Protein AF-A0A7C9ECL9-F1 (afdb_monomer_lite)

Structure (mmCIF, N/CA/C/O backbone):
data_AF-A0A7C9ECL9-F1
#
_entry.id   AF-A0A7C9ECL9-F1
#
loop_
_atom_site.group_PDB
_atom_site.id
_atom_site.type_symbol
_atom_site.label_atom_id
_atom_site.label_alt_id
_atom_site.label_comp_id
_atom_site.label_asym_id
_atom_site.label_entity_id
_atom_site.label_seq_id
_atom_site.pdbx_PDB_ins_code
_atom_site.Cartn_x
_atom_site.Cartn_y
_atom_site.Cartn_z
_atom_site.occupancy
_atom_site.B_iso_or_equiv
_atom_site.auth_seq_id
_atom_site.auth_comp_id
_atom_site.auth_asym_id
_atom_site.auth_atom_id
_atom_site.pdbx_PDB_model_num
ATOM 1 N N . VAL A 1 1 ? -12.396 -0.637 -6.636 1.00 60.75 1 VAL A N 1
ATOM 2 C CA . VAL A 1 1 ? -12.210 -2.115 -6.697 1.00 60.75 1 VAL A CA 1
ATOM 3 C C . VAL A 1 1 ? -11.111 -2.556 -7.688 1.00 60.75 1 VAL A C 1
ATOM 5 O O . VAL A 1 1 ? -11.031 -3.723 -8.038 1.00 60.75 1 VAL A O 1
ATOM 8 N N . HIS A 1 2 ? -10.205 -1.669 -8.120 1.00 79.81 2 HIS A N 1
ATOM 9 C CA . HIS A 1 2 ? -9.119 -2.037 -9.041 1.00 79.81 2 HIS A CA 1
ATOM 10 C C . HIS A 1 2 ? -7.914 -2.650 -8.309 1.00 79.81 2 HIS A C 1
ATOM 12 O O . HIS A 1 2 ? -7.481 -3.743 -8.650 1.00 79.81 2 HIS A O 1
ATOM 18 N N . MET A 1 3 ? -7.429 -1.988 -7.252 1.00 76.50 3 MET A N 1
ATOM 19 C CA . MET A 1 3 ? -6.221 -2.413 -6.530 1.00 76.50 3 MET A CA 1
ATOM 20 C C . MET A 1 3 ? -6.367 -3.776 -5.844 1.00 76.50 3 MET A C 1
ATOM 22 O O . MET A 1 3 ? -5.447 -4.579 -5.890 1.00 76.50 3 MET A O 1
ATOM 26 N N . HIS A 1 4 ? -7.541 -4.091 -5.298 1.00 77.00 4 HIS A N 1
ATOM 27 C CA . HIS A 1 4 ? -7.780 -5.399 -4.688 1.00 77.00 4 HIS A CA 1
ATOM 28 C C . HIS A 1 4 ? -7.827 -6.542 -5.716 1.00 77.00 4 HIS A C 1
ATOM 30 O O . HIS A 1 4 ? -7.197 -7.573 -5.526 1.00 77.00 4 HIS A O 1
ATOM 36 N N . LYS A 1 5 ? -8.533 -6.352 -6.842 1.00 76.12 5 LYS A N 1
ATOM 37 C CA . LYS A 1 5 ? -8.741 -7.416 -7.842 1.00 76.12 5 LYS A CA 1
ATOM 38 C C . LYS A 1 5 ? -7.564 -7.613 -8.795 1.00 76.12 5 LYS A C 1
ATOM 40 O O . LYS A 1 5 ? -7.279 -8.741 -9.164 1.00 76.12 5 LYS A O 1
ATOM 45 N N . MET A 1 6 ? -6.929 -6.525 -9.227 1.00 74.25 6 MET A N 1
ATOM 46 C CA . MET A 1 6 ? -5.863 -6.571 -10.237 1.00 74.25 6 MET A CA 1
ATOM 47 C C . MET A 1 6 ? -4.474 -6.640 -9.615 1.00 74.25 6 MET A C 1
ATOM 49 O O . MET A 1 6 ? -3.570 -7.202 -10.216 1.00 74.25 6 MET A O 1
ATOM 53 N N . HIS A 1 7 ? -4.312 -6.061 -8.423 1.00 78.69 7 HIS A N 1
ATOM 54 C CA . HIS A 1 7 ? -3.007 -5.920 -7.779 1.00 78.69 7 HIS A CA 1
ATOM 55 C C . HIS A 1 7 ? -2.909 -6.696 -6.463 1.00 78.69 7 HIS A C 1
ATOM 57 O O . HIS A 1 7 ? -1.855 -6.696 -5.846 1.00 78.69 7 HIS A O 1
ATOM 63 N N . GLY A 1 8 ? -3.980 -7.356 -6.008 1.00 77.06 8 GLY A N 1
ATOM 64 C CA .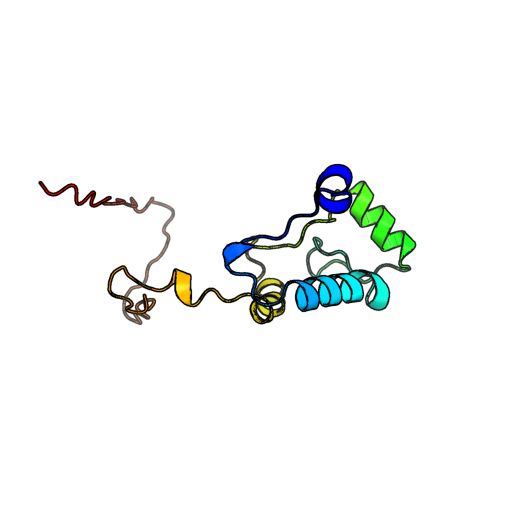 GLY A 1 8 ? -3.970 -8.089 -4.737 1.00 77.06 8 GLY A CA 1
ATOM 65 C C . GLY A 1 8 ? -3.751 -7.193 -3.514 1.00 77.06 8 GLY A C 1
ATOM 66 O O . GLY A 1 8 ? -3.353 -7.685 -2.462 1.00 77.06 8 GLY A O 1
ATOM 67 N N . PHE A 1 9 ? -3.988 -5.882 -3.642 1.00 85.00 9 PHE A N 1
ATOM 68 C CA . PHE A 1 9 ? -3.857 -4.947 -2.530 1.00 85.00 9 PHE A CA 1
ATOM 69 C C . PHE A 1 9 ? -4.933 -5.242 -1.484 1.00 85.00 9 PHE A C 1
ATOM 71 O O . PHE A 1 9 ? -6.137 -5.229 -1.777 1.00 85.00 9 PHE A O 1
ATOM 78 N N . PHE A 1 10 ? -4.488 -5.497 -0.262 1.00 83.31 10 PHE A N 1
ATOM 79 C CA . PHE A 1 10 ? -5.326 -5.805 0.884 1.00 83.31 10 PHE A CA 1
ATOM 80 C C . PHE A 1 10 ? -4.835 -5.012 2.092 1.00 83.31 10 PHE A C 1
ATOM 82 O O . PHE A 1 10 ? -3.628 -4.849 2.275 1.00 83.31 10 PHE A O 1
ATOM 89 N N . ILE A 1 11 ? -5.791 -4.508 2.870 1.00 84.88 11 ILE A N 1
ATOM 90 C CA . ILE A 1 11 ? -5.548 -3.828 4.137 1.00 84.88 11 ILE A CA 1
ATOM 91 C C . ILE A 1 11 ? -5.953 -4.824 5.233 1.00 84.88 11 ILE A C 1
ATOM 93 O O . ILE A 1 11 ? -7.133 -5.188 5.264 1.00 84.88 11 ILE A O 1
ATOM 97 N N . PRO A 1 12 ? -5.003 -5.303 6.055 1.00 83.50 12 PRO A N 1
ATOM 98 C CA . PRO A 1 12 ? -5.293 -6.147 7.213 1.00 83.50 12 PRO A CA 1
ATOM 99 C C . PRO A 1 12 ? -6.274 -5.477 8.172 1.00 83.50 12 PRO A C 1
ATOM 101 O O . PRO A 1 12 ? -6.348 -4.253 8.200 1.00 83.50 12 PRO A O 1
ATOM 104 N N . ASP A 1 13 ? -7.022 -6.278 8.934 1.00 83.31 13 ASP A N 1
ATOM 105 C CA . ASP A 1 13 ? -7.680 -5.833 10.169 1.00 83.31 13 ASP A CA 1
ATOM 106 C C . ASP A 1 13 ? -8.473 -4.518 10.040 1.00 83.31 13 ASP A C 1
ATOM 108 O O . ASP A 1 13 ? -8.432 -3.637 10.897 1.00 83.31 13 ASP A O 1
ATOM 112 N N . ILE A 1 14 ? -9.216 -4.377 8.933 1.00 85.88 14 ILE A N 1
ATOM 113 C CA . ILE A 1 14 ? -9.917 -3.134 8.566 1.00 85.88 14 ILE A CA 1
ATOM 114 C C . ILE A 1 14 ? -10.905 -2.649 9.637 1.00 85.88 14 ILE A C 1
ATOM 116 O O . ILE A 1 14 ? -11.218 -1.463 9.691 1.00 85.88 14 ILE A O 1
ATOM 120 N N . GLU A 1 15 ? -11.399 -3.551 10.485 1.00 86.31 15 GLU A N 1
ATOM 121 C CA . GLU A 1 15 ? -12.278 -3.231 11.613 1.00 86.31 15 GLU A CA 1
ATOM 122 C C . GLU A 1 15 ? -11.590 -2.389 12.699 1.00 86.31 15 GLU A C 1
ATOM 124 O O . GLU A 1 15 ? -12.254 -1.599 13.366 1.00 86.31 15 GLU A O 1
ATOM 129 N N . TYR A 1 16 ? -10.264 -2.490 12.809 1.00 87.19 16 TYR A N 1
ATOM 130 C CA . TYR A 1 16 ? -9.432 -1.730 13.743 1.00 87.19 16 TYR A CA 1
ATOM 131 C C . TYR A 1 16 ? -8.760 -0.521 13.077 1.00 87.19 16 TYR A C 1
ATOM 133 O O . TYR A 1 16 ? -7.995 0.202 13.712 1.00 87.19 16 TYR A O 1
ATOM 141 N N . LEU A 1 17 ? -9.026 -0.266 11.792 1.00 88.69 17 LEU A N 1
ATOM 142 C CA . LEU A 1 17 ? -8.413 0.837 11.058 1.00 88.69 17 LEU A CA 1
ATOM 143 C C . LEU A 1 17 ? -9.096 2.170 11.393 1.00 88.69 17 LEU A C 1
ATOM 145 O O . LEU A 1 17 ? -10.177 2.487 10.889 1.00 88.69 17 LEU A O 1
ATOM 149 N N . LYS A 1 18 ? -8.426 2.989 12.206 1.00 90.94 18 LYS A N 1
ATOM 150 C CA . LYS A 1 18 ? -8.922 4.295 12.656 1.00 90.94 18 LYS A CA 1
ATOM 151 C C . LYS A 1 18 ? -8.777 5.385 11.593 1.00 90.94 18 LYS A C 1
ATOM 153 O O . LYS A 1 18 ? -9.679 6.211 11.445 1.00 90.94 18 LYS A O 1
ATOM 158 N N . ASP A 1 19 ? -7.660 5.407 10.860 1.00 90.25 19 ASP A N 1
ATOM 159 C CA . ASP A 1 19 ? -7.408 6.400 9.804 1.00 90.25 19 ASP A CA 1
ATOM 160 C C . ASP A 1 19 ? -7.035 5.758 8.452 1.00 90.25 19 ASP A C 1
ATOM 162 O O . ASP A 1 19 ? -5.860 5.684 8.072 1.00 90.25 19 ASP A O 1
ATOM 166 N N . PRO A 1 20 ? -8.036 5.351 7.648 1.00 89.06 20 PRO A N 1
ATOM 167 C CA . PRO A 1 20 ? -7.789 4.798 6.318 1.00 89.06 20 PRO A CA 1
ATOM 168 C C . PRO A 1 20 ? -7.141 5.802 5.357 1.00 89.06 20 PRO A C 1
ATOM 170 O O . PRO A 1 20 ? -6.446 5.409 4.415 1.00 89.06 20 PRO A O 1
ATOM 173 N N . LYS A 1 21 ? -7.382 7.105 5.542 1.00 90.56 21 LYS A N 1
ATOM 174 C CA . LYS A 1 21 ? -6.874 8.135 4.632 1.00 90.56 21 LYS A CA 1
ATOM 175 C C . LYS A 1 21 ? -5.400 8.414 4.905 1.00 90.56 21 LYS A C 1
ATOM 177 O O . LYS A 1 21 ? -4.632 8.541 3.946 1.00 90.56 21 LYS A O 1
ATOM 182 N N . GLY A 1 22 ? -5.018 8.487 6.177 1.00 91.75 22 GLY A N 1
ATOM 183 C CA . GLY A 1 22 ? -3.630 8.553 6.624 1.00 91.75 22 GLY A CA 1
ATOM 184 C C . GLY A 1 22 ? -2.824 7.374 6.098 1.00 91.75 22 GLY A C 1
ATOM 185 O O . GLY A 1 22 ? -1.847 7.591 5.380 1.00 91.75 22 GLY A O 1
ATOM 186 N N . LEU A 1 23 ? -3.319 6.147 6.303 1.00 90.56 23 LEU A N 1
ATOM 187 C CA . LEU A 1 23 ? -2.661 4.926 5.832 1.00 90.56 23 LEU A CA 1
ATOM 188 C C . LEU A 1 23 ? -2.399 4.956 4.318 1.00 90.56 23 LEU A C 1
ATOM 190 O O . LEU A 1 23 ? -1.279 4.743 3.858 1.00 90.56 23 LEU A O 1
ATOM 194 N N . LEU A 1 24 ? -3.417 5.267 3.508 1.00 90.12 24 LEU A N 1
ATOM 195 C CA . LEU A 1 24 ? -3.252 5.323 2.050 1.00 90.12 24 LEU A CA 1
ATOM 196 C C . LEU A 1 24 ? -2.295 6.435 1.605 1.00 90.12 24 LEU A C 1
ATOM 198 O O . LEU A 1 24 ? -1.574 6.274 0.616 1.00 90.12 24 LEU A O 1
ATOM 202 N N . THR A 1 25 ? -2.283 7.561 2.319 1.00 91.81 25 THR A N 1
ATOM 203 C CA . THR A 1 25 ? -1.354 8.662 2.047 1.00 91.81 25 THR A CA 1
ATOM 204 C C . THR A 1 25 ? 0.076 8.235 2.355 1.00 91.81 25 THR A C 1
ATOM 206 O O . THR A 1 25 ? 0.960 8.445 1.525 1.00 91.81 25 THR A O 1
ATOM 209 N N . TYR A 1 26 ? 0.287 7.571 3.491 1.00 91.00 26 TYR A N 1
ATOM 210 C CA . TYR A 1 26 ? 1.575 7.039 3.913 1.00 91.00 26 TYR A CA 1
ATOM 211 C C . TYR A 1 26 ? 2.143 6.035 2.900 1.00 91.00 26 TYR A C 1
ATOM 213 O O . TYR A 1 26 ? 3.218 6.254 2.337 1.00 91.00 26 TYR A O 1
ATOM 221 N N . LEU A 1 27 ? 1.367 5.004 2.550 1.00 89.88 27 LEU A N 1
ATOM 222 C CA . LEU A 1 27 ? 1.755 4.009 1.543 1.00 89.88 27 LEU A CA 1
ATOM 223 C C . LEU A 1 27 ? 2.032 4.663 0.180 1.00 89.88 27 LEU A C 1
ATOM 225 O O . LEU A 1 27 ? 2.969 4.299 -0.534 1.00 89.88 27 LEU A O 1
ATOM 229 N N . GLY A 1 28 ? 1.235 5.672 -0.183 1.00 90.50 28 GLY A N 1
ATOM 230 C CA . GLY A 1 28 ? 1.438 6.455 -1.396 1.00 90.50 28 GLY A CA 1
ATOM 231 C C . GLY A 1 28 ? 2.768 7.212 -1.408 1.00 90.50 28 GLY A C 1
ATOM 232 O O . GLY A 1 28 ? 3.422 7.255 -2.453 1.00 90.50 28 GLY A O 1
ATOM 233 N N . LEU A 1 29 ? 3.178 7.790 -0.275 1.00 91.75 29 LEU A N 1
ATOM 234 C CA . LEU A 1 29 ? 4.463 8.478 -0.121 1.00 91.75 29 LEU A CA 1
ATOM 235 C C . LEU A 1 29 ? 5.634 7.494 -0.183 1.00 91.75 29 LEU A C 1
ATOM 237 O O . LEU A 1 29 ?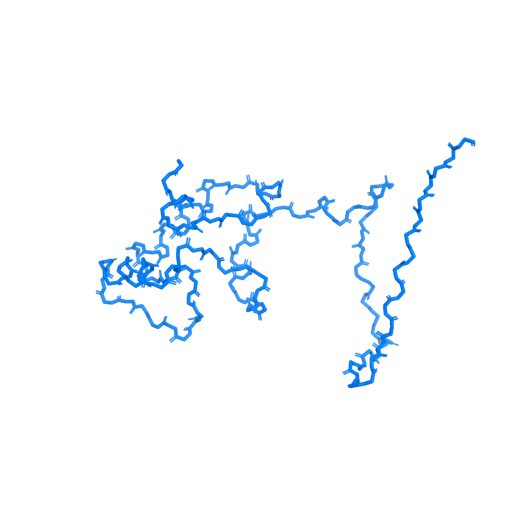 6.569 7.742 -0.944 1.00 91.75 29 LEU A O 1
ATOM 241 N N . LYS A 1 30 ? 5.532 6.344 0.489 1.00 89.81 30 LYS A N 1
ATOM 242 C CA . LYS A 1 30 ? 6.563 5.293 0.486 1.00 89.81 30 LYS A CA 1
ATOM 243 C C . LYS A 1 30 ? 6.896 4.817 -0.937 1.00 89.81 30 LYS A C 1
ATOM 245 O O . LYS A 1 30 ? 8.058 4.700 -1.321 1.00 89.81 30 LYS A O 1
ATOM 250 N N . VAL A 1 31 ? 5.874 4.668 -1.784 1.00 91.38 31 VAL A N 1
ATOM 251 C CA . VAL A 1 31 ? 6.039 4.284 -3.199 1.00 91.38 31 VAL A CA 1
ATOM 252 C C . VAL A 1 31 ? 6.499 5.454 -4.078 1.00 91.38 31 VAL A C 1
ATOM 254 O O . VAL A 1 31 ? 7.369 5.282 -4.931 1.00 91.38 31 VAL A O 1
ATOM 257 N N . LYS A 1 32 ? 5.889 6.641 -3.943 1.00 91.25 32 LYS A N 1
ATOM 258 C CA . LYS A 1 32 ? 6.103 7.760 -4.884 1.00 91.25 32 LYS A CA 1
ATOM 259 C C . LYS A 1 32 ? 7.311 8.629 -4.577 1.00 91.25 32 LYS A C 1
ATOM 261 O O . LYS A 1 32 ? 7.891 9.166 -5.515 1.00 91.25 32 LYS A O 1
ATOM 266 N N . ARG A 1 33 ? 7.610 8.842 -3.300 1.00 90.56 33 ARG A N 1
ATOM 267 C CA . ARG A 1 33 ? 8.680 9.729 -2.843 1.00 90.56 33 ARG A CA 1
ATOM 268 C C . ARG A 1 33 ? 9.939 8.933 -2.545 1.00 90.56 33 ARG A C 1
ATOM 270 O O . ARG A 1 33 ? 11.006 9.307 -3.012 1.00 90.56 33 ARG A O 1
ATOM 277 N N . ASP A 1 34 ? 9.778 7.828 -1.827 1.00 88.75 34 ASP A N 1
ATOM 278 C CA . ASP A 1 34 ? 10.915 7.073 -1.298 1.00 88.75 34 ASP A CA 1
ATOM 279 C C . ASP A 1 34 ? 11.322 5.917 -2.235 1.00 88.75 34 ASP A C 1
ATOM 281 O O . ASP A 1 34 ? 12.361 5.292 -2.049 1.00 88.75 34 ASP A O 1
ATOM 285 N N . PHE A 1 35 ? 10.533 5.668 -3.291 1.00 92.12 35 PHE A N 1
ATOM 286 C CA . PHE A 1 35 ? 10.716 4.570 -4.248 1.00 92.12 35 PHE A CA 1
ATOM 287 C C . PHE A 1 35 ? 10.953 3.232 -3.549 1.00 92.12 35 PHE A C 1
ATOM 289 O O . PHE A 1 35 ? 11.808 2.450 -3.963 1.00 92.12 35 PHE A O 1
ATOM 296 N N . LEU A 1 36 ? 10.175 2.965 -2.500 1.00 90.19 36 LEU A N 1
ATOM 297 C CA . LEU A 1 36 ? 10.219 1.726 -1.740 1.00 90.19 36 LEU A CA 1
ATOM 298 C C . LEU A 1 36 ? 9.045 0.817 -2.102 1.00 90.19 36 LEU A C 1
ATOM 300 O O . LEU A 1 36 ? 7.944 1.254 -2.446 1.00 90.19 36 LEU A O 1
ATOM 304 N N . CYS A 1 37 ? 9.306 -0.482 -2.032 1.00 89.94 37 CYS A N 1
ATOM 305 C CA . CYS A 1 37 ? 8.300 -1.514 -2.216 1.00 89.94 37 CYS A CA 1
ATOM 306 C C . CYS A 1 37 ? 7.584 -1.768 -0.884 1.00 89.94 37 CYS A C 1
ATOM 308 O O . CYS A 1 37 ? 8.250 -1.992 0.118 1.00 89.94 37 CYS A O 1
ATOM 310 N N . LEU A 1 38 ? 6.248 -1.819 -0.897 1.00 87.44 38 LEU A N 1
ATOM 311 C CA . LEU A 1 38 ? 5.416 -2.026 0.303 1.00 87.44 38 LEU A CA 1
ATOM 312 C C . LEU A 1 38 ? 5.568 -3.410 0.952 1.00 87.44 38 LEU A C 1
ATOM 314 O O . LEU A 1 38 ? 5.074 -3.633 2.053 1.00 87.44 38 LEU A O 1
ATOM 318 N N . TYR A 1 39 ? 6.184 -4.353 0.234 1.00 85.31 39 TYR A N 1
ATOM 319 C CA . TYR A 1 39 ? 6.333 -5.729 0.688 1.00 85.31 39 TYR A CA 1
ATOM 320 C C . TYR A 1 39 ? 7.777 -6.222 0.717 1.00 85.31 39 TYR A C 1
ATOM 322 O O . TYR A 1 39 ? 7.999 -7.375 1.050 1.00 85.31 39 TYR A O 1
ATOM 330 N N . CYS A 1 40 ? 8.779 -5.456 0.302 1.00 86.12 40 CYS A N 1
ATOM 331 C CA . CYS A 1 40 ? 10.154 -5.951 0.421 1.00 86.12 40 CYS A CA 1
ATOM 332 C C . CYS A 1 40 ? 10.706 -5.629 1.805 1.00 86.12 40 CYS A C 1
ATOM 334 O O . CYS A 1 40 ? 10.427 -4.564 2.328 1.00 86.12 40 CYS A O 1
ATOM 336 N N . ASN A 1 41 ? 11.533 -6.519 2.353 1.00 71.44 41 ASN A N 1
ATOM 337 C CA . ASN A 1 41 ? 12.242 -6.245 3.603 1.00 71.44 41 ASN A CA 1
ATOM 338 C C . ASN A 1 41 ? 13.220 -5.075 3.414 1.00 71.44 41 ASN A C 1
ATOM 340 O O . ASN A 1 41 ? 13.652 -4.800 2.291 1.00 71.44 41 ASN A O 1
ATOM 344 N N . GLU A 1 42 ? 13.671 -4.496 4.524 1.00 63.25 42 GLU A N 1
ATOM 345 C CA . GLU A 1 42 ? 14.610 -3.363 4.613 1.00 63.25 42 GLU A CA 1
ATOM 346 C C . GLU A 1 42 ? 15.922 -3.531 3.828 1.00 63.25 42 GLU A C 1
ATOM 348 O O . GLU A 1 42 ? 16.609 -2.568 3.501 1.00 63.25 42 GLU A O 1
ATOM 353 N N . ARG A 1 43 ? 16.271 -4.766 3.448 1.00 64.38 43 ARG A N 1
ATOM 354 C CA . ARG A 1 43 ? 17.406 -5.049 2.552 1.00 64.38 43 ARG A CA 1
ATOM 355 C C . ARG A 1 43 ? 17.188 -4.547 1.122 1.00 64.38 43 ARG A C 1
ATOM 357 O O . ARG A 1 43 ? 18.108 -4.596 0.306 1.00 64.38 43 ARG A O 1
ATOM 364 N N . CYS A 1 44 ? 15.975 -4.129 0.779 1.00 69.50 44 CYS A N 1
ATOM 365 C CA . CYS A 1 44 ? 15.661 -3.596 -0.532 1.00 69.50 44 CYS A CA 1
ATOM 366 C C . CYS A 1 44 ? 15.970 -2.100 -0.559 1.00 69.50 44 CYS A C 1
ATOM 368 O O . CYS A 1 44 ? 15.202 -1.285 -0.058 1.00 69.50 44 CYS A O 1
ATOM 370 N N . HIS A 1 45 ? 17.094 -1.745 -1.181 1.00 80.06 45 HIS A N 1
ATOM 371 C CA . HIS A 1 45 ? 17.420 -0.350 -1.452 1.00 80.06 45 HIS A CA 1
ATOM 372 C C . HIS A 1 45 ? 16.311 0.348 -2.263 1.00 80.06 45 HIS A C 1
ATOM 374 O O . HIS A 1 45 ? 15.623 -0.315 -3.052 1.00 80.06 45 HIS A O 1
ATOM 380 N N . PRO A 1 46 ? 16.178 1.683 -2.120 1.00 86.69 46 PRO A N 1
ATOM 381 C CA . PRO A 1 46 ? 15.309 2.489 -2.963 1.00 86.69 46 PRO A CA 1
ATOM 382 C C . PRO A 1 46 ? 15.544 2.191 -4.438 1.00 86.69 46 PRO A C 1
ATOM 384 O O . PRO A 1 46 ? 16.682 2.094 -4.909 1.00 86.69 46 PRO A O 1
ATOM 387 N N . PHE A 1 47 ? 14.454 2.045 -5.180 1.00 90.31 47 PHE A N 1
ATOM 388 C CA . PHE A 1 47 ? 14.537 1.841 -6.614 1.00 90.31 47 PHE A CA 1
ATOM 389 C C . PHE A 1 47 ? 14.956 3.144 -7.299 1.00 90.31 47 PHE A C 1
ATOM 391 O O . PHE A 1 47 ? 14.714 4.245 -6.813 1.00 90.31 47 PHE A O 1
ATOM 398 N N . SER A 1 48 ? 15.552 3.026 -8.484 1.00 90.44 48 SER A N 1
ATOM 399 C CA . SER A 1 48 ? 16.047 4.181 -9.244 1.00 90.44 48 SER A CA 1
ATOM 400 C C . SER A 1 48 ? 14.945 5.120 -9.748 1.00 90.44 48 SER A C 1
ATOM 402 O O . SER A 1 48 ? 15.234 6.240 -10.162 1.00 90.44 48 SER A O 1
ATOM 404 N N . SER A 1 49 ? 13.689 4.664 -9.776 1.00 93.56 49 SER A N 1
ATOM 405 C CA . SER A 1 49 ? 12.547 5.444 -10.253 1.00 93.56 49 SER A CA 1
ATOM 406 C C . SER A 1 49 ? 11.212 4.861 -9.787 1.00 93.56 49 SER A C 1
ATOM 408 O O . SER A 1 49 ? 11.098 3.670 -9.484 1.00 93.56 49 SER A O 1
ATOM 410 N N . LEU A 1 50 ? 10.165 5.687 -9.856 1.00 92.00 50 LEU A N 1
ATOM 411 C CA . LEU A 1 50 ? 8.778 5.268 -9.639 1.00 92.00 50 LEU A CA 1
ATOM 412 C C . LEU A 1 50 ? 8.347 4.136 -10.580 1.00 92.00 50 LEU A C 1
ATOM 414 O O . LEU A 1 50 ? 7.597 3.243 -10.190 1.00 92.00 50 LEU A O 1
ATOM 418 N N . GLU A 1 51 ? 8.803 4.175 -11.831 1.00 94.06 51 GLU A N 1
ATOM 419 C CA . GLU A 1 51 ? 8.505 3.126 -12.805 1.00 94.06 51 GLU A CA 1
ATOM 420 C C . GLU A 1 51 ? 9.139 1.793 -12.410 1.00 94.06 51 GLU A C 1
ATOM 422 O O . GLU A 1 51 ? 8.483 0.756 -12.502 1.00 94.06 51 GLU A O 1
ATOM 427 N N . ALA A 1 52 ? 10.387 1.820 -11.931 1.00 93.12 52 ALA A N 1
ATOM 428 C CA . ALA A 1 52 ? 11.082 0.624 -11.471 1.00 93.12 52 ALA A CA 1
ATOM 429 C C . ALA A 1 52 ? 10.373 -0.005 -10.263 1.00 93.12 52 ALA A C 1
ATOM 431 O O . ALA A 1 52 ? 10.160 -1.218 -10.252 1.00 93.12 52 ALA A O 1
ATOM 432 N N . VAL A 1 53 ? 9.931 0.813 -9.299 1.00 92.62 53 VAL A N 1
ATOM 433 C CA . VAL A 1 53 ? 9.165 0.333 -8.138 1.00 92.62 53 VAL A CA 1
ATOM 434 C C . VAL A 1 53 ? 7.836 -0.293 -8.566 1.00 92.62 53 VAL A C 1
ATOM 436 O O . VAL A 1 53 ? 7.506 -1.391 -8.129 1.00 92.62 53 VAL A O 1
ATOM 439 N N . ARG A 1 54 ? 7.086 0.351 -9.471 1.00 91.06 54 ARG A N 1
ATOM 440 C CA . ARG A 1 54 ? 5.775 -0.146 -9.922 1.00 91.06 54 ARG A CA 1
ATOM 441 C C . ARG A 1 54 ? 5.902 -1.455 -10.682 1.00 91.06 54 ARG A C 1
ATOM 443 O O . ARG A 1 54 ? 5.195 -2.403 -10.364 1.00 91.06 54 ARG A O 1
ATOM 450 N N . LYS A 1 55 ? 6.854 -1.535 -11.617 1.00 92.44 55 LYS A N 1
ATOM 451 C CA . LYS A 1 55 ? 7.151 -2.772 -12.353 1.00 92.44 55 LYS A CA 1
ATOM 452 C C . LYS A 1 55 ? 7.566 -3.893 -11.408 1.00 92.44 55 LYS A C 1
ATOM 454 O O . LYS A 1 55 ? 7.130 -5.024 -11.583 1.00 92.44 55 LYS A O 1
ATOM 459 N N . HIS A 1 56 ? 8.373 -3.588 -10.392 1.00 92.25 56 HIS A N 1
ATOM 460 C CA . HIS A 1 56 ? 8.738 -4.559 -9.365 1.00 92.25 56 HIS A CA 1
ATOM 461 C C . HIS A 1 56 ? 7.517 -5.050 -8.578 1.00 92.25 56 HIS A C 1
ATOM 463 O O . HIS A 1 56 ? 7.341 -6.257 -8.406 1.00 92.25 56 HIS A O 1
ATOM 469 N N . MET A 1 57 ? 6.677 -4.122 -8.115 1.00 89.94 57 MET A N 1
ATOM 470 C CA . MET A 1 57 ? 5.490 -4.437 -7.328 1.00 89.94 57 MET A CA 1
ATOM 471 C C . MET A 1 57 ? 4.479 -5.268 -8.123 1.00 89.94 57 MET A C 1
ATOM 473 O O . MET A 1 57 ? 3.966 -6.251 -7.597 1.00 89.94 57 MET A O 1
ATOM 477 N N . GLU A 1 58 ? 4.257 -4.940 -9.395 1.00 89.31 58 GLU A N 1
ATOM 478 C CA . GLU A 1 58 ? 3.391 -5.707 -10.296 1.00 89.31 58 GLU A CA 1
ATOM 479 C C . GLU A 1 58 ? 3.979 -7.093 -10.598 1.00 89.31 58 GLU A C 1
ATOM 481 O O . GLU A 1 58 ? 3.299 -8.102 -10.414 1.00 89.31 58 GLU A O 1
ATOM 486 N N . ALA A 1 59 ? 5.259 -7.171 -10.981 1.00 89.38 59 ALA A N 1
ATOM 487 C CA . ALA A 1 59 ? 5.901 -8.426 -11.377 1.00 89.38 59 ALA A CA 1
ATOM 488 C C . ALA A 1 59 ? 5.996 -9.450 -10.237 1.00 89.38 59 ALA A C 1
ATOM 490 O O . ALA A 1 59 ? 5.922 -10.651 -10.485 1.00 89.38 59 ALA A O 1
ATOM 491 N N . LYS A 1 60 ? 6.171 -8.986 -8.994 1.00 87.00 60 LYS A N 1
ATOM 492 C CA . LYS A 1 60 ? 6.244 -9.854 -7.809 1.00 87.00 60 LYS A CA 1
ATOM 493 C C . LYS A 1 60 ? 4.939 -9.940 -7.023 1.00 87.00 60 LYS A C 1
ATOM 495 O O . LYS A 1 60 ? 4.899 -10.618 -6.002 1.00 87.00 60 LYS A O 1
ATOM 500 N N . SER A 1 61 ? 3.892 -9.234 -7.455 1.00 86.06 61 SER A N 1
ATOM 501 C CA . SER A 1 61 ? 2.648 -9.087 -6.685 1.00 86.06 61 SER A CA 1
ATOM 502 C C . SER A 1 61 ? 2.896 -8.577 -5.251 1.00 86.06 61 SER A C 1
ATOM 504 O O . SER A 1 61 ? 2.285 -9.022 -4.283 1.00 86.06 61 SER A O 1
ATOM 506 N N . HIS A 1 62 ? 3.814 -7.616 -5.116 1.00 89.06 62 HIS A N 1
ATOM 507 C CA . HIS A 1 62 ? 4.188 -6.939 -3.868 1.00 89.06 62 HIS A CA 1
ATOM 508 C C . HIS A 1 62 ? 3.355 -5.669 -3.609 1.00 89.06 62 HIS A C 1
ATOM 510 O O . HIS A 1 62 ? 3.775 -4.750 -2.910 1.00 89.06 62 HIS A O 1
ATOM 516 N N . CYS A 1 63 ? 2.152 -5.599 -4.169 1.00 85.00 63 CYS A N 1
ATOM 517 C CA . CYS A 1 63 ? 1.194 -4.534 -3.890 1.00 85.00 63 CYS A CA 1
ATOM 518 C C . CYS A 1 63 ? 0.401 -4.796 -2.597 1.00 85.00 63 CYS A C 1
ATOM 520 O O . CYS A 1 63 ? -0.678 -4.248 -2.441 1.00 85.00 63 CYS A O 1
ATOM 522 N N . LYS A 1 64 ? 0.892 -5.639 -1.685 1.00 83.62 64 LYS A N 1
ATOM 523 C CA . LYS A 1 64 ? 0.303 -5.882 -0.362 1.00 83.62 64 LYS A CA 1
ATOM 524 C C . LYS A 1 64 ? 1.216 -5.303 0.712 1.00 83.62 64 LYS A C 1
ATOM 526 O O . LYS A 1 64 ? 2.428 -5.270 0.526 1.00 83.62 64 LYS A O 1
ATOM 531 N N . VAL A 1 65 ? 0.633 -4.847 1.810 1.00 82.25 65 VAL A N 1
ATOM 532 C CA . VAL A 1 6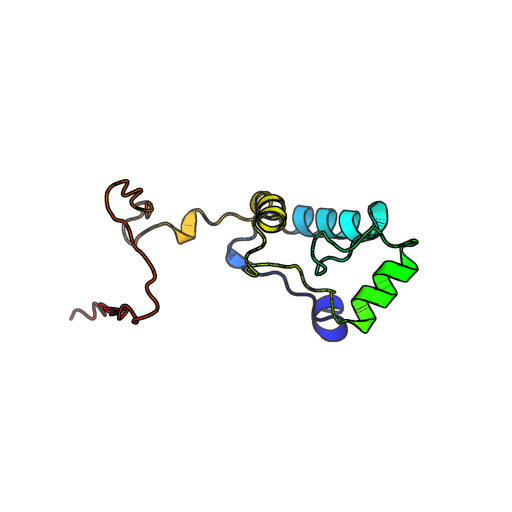5 ? 1.396 -4.347 2.958 1.00 82.25 65 VAL A CA 1
ATOM 533 C C . VAL A 1 65 ? 1.968 -5.547 3.724 1.00 82.25 65 VAL A C 1
ATOM 535 O O . VAL A 1 65 ? 1.289 -6.571 3.841 1.00 82.25 65 VAL A O 1
ATOM 538 N N . ARG A 1 66 ? 3.226 -5.470 4.179 1.00 77.62 66 ARG A N 1
ATOM 539 C CA . ARG A 1 66 ? 3.784 -6.445 5.136 1.00 77.62 66 ARG A CA 1
ATOM 540 C C . ARG A 1 66 ? 3.084 -6.256 6.477 1.00 77.62 66 ARG A C 1
ATOM 542 O O . ARG A 1 66 ? 3.068 -5.153 6.999 1.00 77.62 66 ARG A O 1
ATOM 549 N N . TYR A 1 67 ? 2.488 -7.323 6.987 1.00 72.31 67 TYR A N 1
ATOM 550 C CA . TYR A 1 67 ? 1.803 -7.341 8.273 1.00 72.31 67 TYR A CA 1
ATOM 551 C C . TYR A 1 67 ? 1.869 -8.766 8.828 1.00 72.31 67 TYR A C 1
ATOM 553 O O . TYR A 1 67 ? 1.528 -9.702 8.097 1.00 72.31 67 TYR A O 1
ATOM 561 N N . GLY A 1 68 ? 2.340 -8.940 10.063 1.00 63.78 68 GLY A N 1
ATOM 562 C CA . GLY A 1 68 ? 2.419 -10.226 10.760 1.00 63.78 68 GLY A CA 1
ATOM 563 C C . GLY A 1 68 ? 3.566 -11.147 10.326 1.00 63.78 68 GLY A C 1
ATOM 564 O O . GLY A 1 68 ? 3.521 -12.339 10.618 1.00 63.78 68 GLY A O 1
ATOM 565 N N . ASP A 1 69 ? 4.572 -10.642 9.601 1.00 61.31 69 ASP A N 1
ATOM 566 C CA . ASP A 1 69 ? 5.715 -11.442 9.102 1.00 61.31 69 ASP A CA 1
ATOM 567 C C . ASP A 1 69 ? 6.945 -11.370 10.035 1.00 61.31 69 ASP A C 1
ATOM 569 O O . ASP A 1 69 ? 8.033 -11.809 9.665 1.00 61.31 69 ASP A O 1
ATOM 573 N N . GLY A 1 70 ? 6.781 -10.816 11.244 1.00 53.81 70 GLY A N 1
ATOM 574 C CA . GLY A 1 70 ? 7.812 -10.804 12.292 1.00 53.81 70 GLY A CA 1
ATOM 575 C C . GLY A 1 70 ? 8.971 -9.835 12.043 1.00 53.81 70 GLY A C 1
ATOM 576 O O . GLY A 1 70 ? 10.077 -10.065 12.530 1.00 53.81 70 GLY A O 1
ATOM 577 N N . GLY A 1 71 ? 8.749 -8.792 11.238 1.00 57.47 71 GLY A N 1
ATOM 578 C CA . GLY A 1 71 ? 9.651 -7.648 11.138 1.00 57.47 71 GLY A CA 1
ATOM 579 C C . GLY A 1 71 ? 9.102 -6.509 11.984 1.00 57.47 71 GLY A C 1
ATOM 580 O O . GLY A 1 71 ? 8.203 -5.813 11.520 1.00 57.47 71 GLY A O 1
ATOM 581 N N . ASP A 1 72 ? 9.635 -6.345 13.195 1.00 55.41 72 ASP A N 1
ATOM 582 C CA . ASP A 1 72 ? 9.124 -5.394 14.194 1.00 55.41 72 ASP A CA 1
ATOM 583 C C . ASP A 1 72 ? 9.081 -3.946 13.667 1.00 55.41 72 ASP A C 1
ATOM 585 O O . ASP A 1 72 ? 8.161 -3.195 13.975 1.00 55.41 72 ASP A O 1
ATOM 589 N N . ASP A 1 73 ? 10.028 -3.552 12.813 1.00 60.97 73 ASP A N 1
ATOM 590 C CA . ASP A 1 73 ? 10.208 -2.143 12.441 1.00 60.97 73 ASP A CA 1
ATOM 591 C C . ASP A 1 73 ? 9.085 -1.584 11.546 1.00 60.97 73 ASP A C 1
ATOM 593 O O . ASP A 1 73 ? 8.692 -0.426 11.682 1.00 60.97 73 ASP A O 1
ATOM 597 N N . GLU A 1 74 ? 8.530 -2.396 10.641 1.00 61.81 74 GLU A N 1
ATOM 598 C CA . GLU A 1 74 ? 7.486 -1.947 9.707 1.00 61.81 74 GLU A CA 1
ATOM 599 C C . GLU A 1 74 ? 6.088 -1.983 10.348 1.00 61.81 74 GLU A C 1
ATOM 601 O O . GLU A 1 74 ? 5.206 -1.207 9.974 1.00 61.81 74 GLU A O 1
ATOM 606 N N . GLU A 1 75 ? 5.881 -2.869 11.327 1.00 63.88 75 GLU A N 1
ATOM 607 C CA . GLU A 1 75 ? 4.631 -2.950 12.088 1.00 63.88 75 GLU A CA 1
ATOM 608 C C . GLU A 1 75 ? 4.446 -1.696 12.951 1.00 63.88 75 GLU A C 1
ATOM 610 O O . GLU A 1 75 ? 3.367 -1.100 12.922 1.00 63.88 75 GLU A O 1
ATOM 615 N N . VAL A 1 76 ? 5.523 -1.205 13.575 1.00 65.38 76 VAL A N 1
ATOM 616 C CA . VAL A 1 76 ? 5.526 0.017 14.399 1.00 65.38 76 VAL A CA 1
ATOM 617 C C . VAL A 1 76 ? 5.088 1.261 13.616 1.00 65.38 76 VAL A C 1
ATOM 619 O O . VAL A 1 76 ? 4.349 2.095 14.135 1.00 65.38 76 VAL A O 1
ATOM 622 N N . GLU A 1 77 ? 5.490 1.407 12.348 1.00 75.75 77 GLU A N 1
ATOM 623 C CA . GLU A 1 77 ? 5.077 2.558 11.524 1.00 75.75 77 GLU A CA 1
ATOM 624 C C . GLU A 1 77 ? 3.572 2.558 11.222 1.00 75.75 77 GLU A C 1
ATOM 626 O O . GLU A 1 77 ? 2.969 3.612 10.999 1.00 75.75 77 GLU A O 1
ATOM 631 N N . LEU A 1 78 ? 2.961 1.373 11.164 1.00 82.25 78 LEU A N 1
ATOM 632 C CA . LEU A 1 78 ? 1.554 1.215 10.822 1.00 82.25 78 LEU A CA 1
ATOM 633 C C . LEU A 1 78 ? 0.639 1.344 12.042 1.00 82.25 78 LEU A C 1
ATOM 635 O O . LEU A 1 78 ? -0.524 1.708 11.861 1.00 82.25 78 LEU A O 1
ATOM 639 N N . GLU A 1 79 ? 1.146 1.110 13.256 1.00 81.81 79 GLU A N 1
ATOM 640 C CA . GLU A 1 79 ? 0.400 1.216 14.520 1.00 81.81 79 GLU A CA 1
ATOM 641 C C . GLU A 1 79 ? -0.326 2.557 14.686 1.00 81.81 79 GLU A C 1
ATOM 643 O O . GLU A 1 79 ? -1.430 2.587 15.220 1.00 81.81 79 GLU A O 1
ATOM 648 N N . GLU A 1 80 ? 0.219 3.664 14.169 1.00 86.56 80 GLU A N 1
ATOM 649 C CA . GLU A 1 80 ? -0.428 4.985 14.250 1.00 86.56 80 GLU A CA 1
ATOM 650 C C . GLU A 1 80 ? -1.808 5.018 13.559 1.00 86.56 80 GLU A C 1
ATOM 652 O O . GLU A 1 80 ? -2.695 5.789 13.943 1.00 86.56 80 GLU A O 1
ATOM 657 N N . PHE A 1 81 ? -2.014 4.169 12.548 1.00 88.75 81 PHE A N 1
ATOM 658 C CA . PHE A 1 81 ? -3.251 4.126 11.766 1.00 88.75 81 PHE A CA 1
ATOM 659 C C . PHE A 1 81 ? -4.286 3.133 12.312 1.00 88.75 81 PHE A C 1
ATOM 661 O O . PHE A 1 81 ? -5.453 3.205 11.904 1.00 88.75 81 PHE A O 1
ATOM 668 N N . TYR A 1 82 ? -3.891 2.240 13.224 1.00 87.75 82 TYR A N 1
ATOM 669 C CA . TYR A 1 82 ? -4.747 1.200 13.795 1.00 87.75 82 TYR A CA 1
ATOM 670 C C . TYR A 1 82 ? -5.043 1.449 15.277 1.00 87.75 82 TYR A C 1
ATOM 672 O O . TYR A 1 82 ? -4.257 2.035 16.012 1.00 87.75 82 TYR A O 1
ATOM 680 N N . ASP A 1 83 ? -6.208 0.995 15.723 1.00 87.19 83 ASP A N 1
ATOM 681 C CA . ASP A 1 83 ? -6.619 1.028 17.121 1.00 87.19 83 ASP A CA 1
ATOM 682 C C . ASP A 1 83 ? -7.125 -0.351 17.549 1.00 87.19 83 ASP A C 1
ATOM 684 O O . ASP A 1 83 ? -8.297 -0.698 17.391 1.00 87.19 83 ASP A O 1
ATOM 688 N N . TYR A 1 84 ? -6.212 -1.135 18.118 1.00 83.31 84 TYR A N 1
ATOM 689 C CA . TYR A 1 84 ? -6.498 -2.455 18.675 1.00 83.31 84 TYR A CA 1
ATOM 690 C C . TYR A 1 84 ? -6.973 -2.400 20.132 1.00 83.31 84 TYR A C 1
ATOM 692 O O . TYR A 1 84 ? -7.126 -3.439 20.761 1.00 83.31 84 TYR A O 1
ATOM 700 N N . SER A 1 85 ? -7.236 -1.222 20.713 1.00 80.38 85 SER A N 1
ATOM 701 C CA . SER A 1 85 ? -7.615 -1.115 22.134 1.00 80.38 85 SER A CA 1
ATOM 702 C C . SER A 1 85 ? -8.807 -2.000 22.516 1.00 80.38 85 SER A C 1
ATOM 704 O O . SER A 1 85 ? -8.847 -2.527 23.625 1.00 80.38 85 SER A O 1
ATOM 706 N N . SER A 1 86 ? -9.742 -2.212 21.588 1.00 72.75 86 SER A N 1
ATOM 707 C CA . SER A 1 86 ? -10.922 -3.058 21.782 1.00 72.75 86 SER A CA 1
ATOM 708 C C . SER A 1 86 ? -10.653 -4.563 21.675 1.00 72.75 86 SER A C 1
ATOM 710 O O . SER A 1 86 ? -11.392 -5.333 22.282 1.00 72.75 86 SER A O 1
ATOM 712 N N . SER A 1 87 ? -9.604 -5.004 20.969 1.00 73.00 87 SER A N 1
ATOM 713 C CA . SER A 1 87 ? -9.262 -6.435 20.871 1.00 73.00 87 SER A CA 1
ATOM 714 C C . SER A 1 87 ? -8.667 -6.978 22.172 1.00 73.00 87 SER A C 1
ATOM 716 O O . SER A 1 87 ? -8.740 -8.174 22.445 1.00 73.00 87 SER A O 1
ATOM 718 N N . TYR A 1 88 ? -8.136 -6.086 23.011 1.00 70.88 88 TYR A N 1
ATOM 719 C CA . TYR A 1 88 ? -7.621 -6.405 24.336 1.00 70.88 88 TYR A CA 1
ATOM 720 C C . TYR A 1 88 ? -8.659 -6.210 25.442 1.00 70.88 88 TYR A C 1
ATOM 722 O O . TYR A 1 88 ? -8.259 -6.052 26.587 1.00 70.88 88 TYR A O 1
ATOM 730 N N . MET A 1 89 ? -9.962 -6.169 25.162 1.00 73.56 89 MET A N 1
ATOM 731 C CA . MET A 1 89 ? -10.988 -6.061 26.208 1.00 73.56 89 MET A CA 1
ATOM 732 C C . MET A 1 89 ? -11.696 -7.403 26.402 1.00 73.56 89 MET A C 1
ATOM 734 O O . MET A 1 89 ? -12.140 -8.017 25.436 1.00 73.56 89 MET A O 1
ATOM 738 N N . ASP A 1 90 ? -11.795 -7.854 27.653 1.00 67.38 90 ASP A N 1
ATOM 739 C CA . ASP A 1 90 ? -12.613 -9.010 28.039 1.00 67.38 90 ASP A CA 1
ATOM 740 C C . ASP A 1 90 ? -14.120 -8.673 27.980 1.00 67.38 90 ASP A C 1
ATOM 742 O O . ASP A 1 90 ? -14.491 -7.502 27.859 1.00 67.38 90 ASP A O 1
ATOM 746 N N . GLU A 1 91 ? -14.999 -9.671 28.122 1.00 70.25 91 GLU A N 1
ATOM 747 C CA . GLU A 1 91 ? -16.467 -9.497 28.107 1.00 70.25 91 GLU A CA 1
ATOM 748 C C . GLU A 1 91 ? -16.958 -8.473 29.156 1.00 70.25 91 GLU A C 1
ATOM 750 O O . GLU A 1 91 ? -17.963 -7.792 28.952 1.00 70.25 91 GLU A O 1
ATOM 755 N N . ASP A 1 92 ? -16.202 -8.302 30.245 1.00 73.19 92 ASP A N 1
ATOM 756 C CA . ASP A 1 92 ? -16.451 -7.332 31.318 1.00 73.19 92 ASP A CA 1
ATOM 757 C C . ASP A 1 92 ? -15.826 -5.936 31.071 1.00 73.19 92 ASP A C 1
ATOM 759 O O . ASP A 1 92 ? -15.809 -5.088 31.968 1.00 73.19 92 ASP A O 1
ATOM 763 N N . GLY A 1 93 ? -15.268 -5.674 29.882 1.00 62.56 93 GLY A N 1
ATOM 764 C CA . GLY A 1 93 ? -14.611 -4.403 29.541 1.00 62.56 93 GLY A CA 1
ATOM 765 C C . GLY A 1 93 ? -13.271 -4.186 30.252 1.00 62.56 93 GLY A C 1
ATOM 766 O O . GLY A 1 93 ? -12.813 -3.051 30.405 1.00 62.56 93 GLY A O 1
ATOM 767 N N . LYS A 1 94 ? -12.647 -5.267 30.731 1.00 68.38 94 LYS A N 1
ATOM 768 C CA . LYS A 1 94 ? -11.356 -5.230 31.421 1.00 68.38 94 LYS A CA 1
ATOM 769 C C . LYS A 1 94 ? -10.221 -5.475 30.429 1.00 68.38 94 LYS A C 1
ATOM 771 O O . LYS A 1 94 ? -10.264 -6.447 29.683 1.00 68.38 94 LYS A O 1
ATOM 776 N N . GLN A 1 95 ? -9.189 -4.630 30.460 1.00 63.78 95 GLN A N 1
ATOM 777 C CA . GLN A 1 95 ? -8.028 -4.785 29.584 1.00 63.78 95 GLN A CA 1
ATOM 778 C C . GLN A 1 95 ? -7.270 -6.091 29.886 1.00 63.78 95 GLN A C 1
ATOM 780 O O . GLN A 1 95 ? -6.805 -6.307 31.010 1.00 63.78 95 GLN A O 1
ATOM 785 N N . LEU A 1 96 ? -7.126 -6.940 28.872 1.00 62.84 96 LEU A N 1
ATOM 786 C CA . LEU A 1 96 ? -6.270 -8.115 28.817 1.00 62.84 96 LEU A CA 1
ATOM 787 C C . LEU A 1 96 ? -4.814 -7.639 28.866 1.00 62.84 96 LEU A C 1
ATOM 789 O O . LEU A 1 96 ? -4.225 -7.240 27.865 1.00 62.84 96 LEU A O 1
ATOM 793 N N . VAL A 1 97 ? -4.238 -7.624 30.064 1.00 58.78 97 VAL A N 1
ATOM 794 C CA . VAL A 1 97 ? -2.817 -7.337 30.259 1.00 58.78 97 VAL A CA 1
ATOM 795 C C . VAL A 1 97 ? -2.011 -8.606 30.007 1.00 58.78 97 VAL A C 1
ATOM 797 O O . VAL A 1 97 ? -2.276 -9.645 30.614 1.00 58.78 97 VAL A O 1
ATOM 800 N N . ALA A 1 98 ? -1.001 -8.528 29.137 1.00 51.25 98 ALA A N 1
ATOM 801 C CA . ALA A 1 98 ? 0.050 -9.534 29.119 1.00 51.25 98 ALA A CA 1
ATOM 802 C C . ALA A 1 98 ? 0.673 -9.562 30.521 1.00 51.25 98 ALA A C 1
ATOM 804 O O . ALA A 1 98 ? 1.163 -8.543 31.014 1.00 51.25 98 ALA A O 1
ATOM 805 N N . VAL A 1 99 ? 0.601 -10.707 31.199 1.00 52.38 99 VAL A N 1
ATOM 806 C CA . VAL A 1 99 ? 1.301 -10.892 32.468 1.00 52.38 99 VAL A CA 1
ATOM 807 C C . VAL A 1 99 ? 2.789 -10.820 32.137 1.00 52.38 99 VAL A C 1
ATOM 809 O O . VAL A 1 99 ? 3.346 -11.761 31.582 1.00 52.38 99 VAL A O 1
ATOM 812 N N . ASN A 1 100 ? 3.424 -9.680 32.416 1.00 49.91 100 ASN A N 1
ATOM 813 C CA . ASN A 1 100 ? 4.874 -9.548 32.355 1.00 49.91 100 ASN A CA 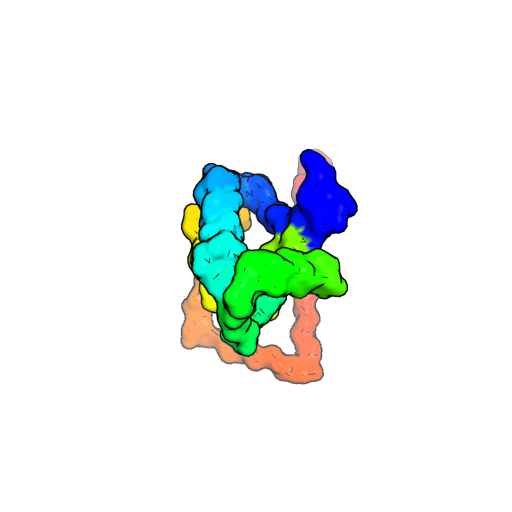1
ATOM 814 C C . ASN A 1 100 ? 5.466 -10.341 33.524 1.00 49.91 100 ASN A C 1
ATOM 816 O O . ASN A 1 100 ? 5.778 -9.790 34.581 1.00 49.91 100 ASN A O 1
ATOM 820 N N . ASP A 1 101 ? 5.526 -11.658 33.358 1.00 46.41 101 ASP A N 1
ATOM 821 C CA . ASP A 1 101 ? 6.025 -12.570 34.369 1.00 46.41 101 ASP A CA 1
ATOM 822 C C . ASP A 1 101 ? 7.548 -12.635 34.236 1.00 46.41 101 ASP A C 1
ATOM 824 O O . ASP A 1 101 ? 8.109 -13.486 33.547 1.00 46.41 101 ASP A O 1
ATOM 828 N N . GLY A 1 102 ? 8.245 -11.737 34.937 1.00 47.72 102 GLY A N 1
ATOM 829 C CA . GLY A 1 102 ? 9.693 -11.820 35.178 1.00 47.72 102 GLY A CA 1
ATOM 830 C C . GLY A 1 102 ? 10.118 -13.060 35.988 1.00 47.72 102 GLY A C 1
ATOM 831 O O . GLY A 1 102 ? 11.132 -13.022 36.679 1.00 47.72 102 GLY A O 1
ATOM 832 N N . ALA A 1 103 ? 9.332 -14.139 35.947 1.00 49.09 103 ALA A N 1
ATOM 833 C CA . ALA A 1 103 ? 9.496 -15.356 36.724 1.00 49.09 103 ALA A CA 1
ATOM 834 C C . ALA A 1 103 ? 9.044 -16.637 35.992 1.00 49.09 103 ALA A C 1
ATOM 836 O O . ALA A 1 103 ? 8.870 -17.659 36.649 1.00 49.09 103 ALA A O 1
ATOM 837 N N . ASN A 1 104 ? 8.907 -16.646 34.660 1.00 44.78 104 ASN A N 1
ATOM 838 C CA . ASN A 1 104 ? 8.778 -17.904 33.915 1.00 44.78 104 ASN A CA 1
ATOM 839 C C . ASN A 1 104 ? 9.632 -17.899 32.644 1.00 44.78 104 ASN A C 1
ATOM 841 O O . ASN A 1 104 ? 9.277 -17.320 31.621 1.00 44.78 104 ASN A O 1
ATOM 845 N N . SER A 1 105 ? 10.767 -18.598 32.721 1.00 45.41 105 SER A N 1
ATOM 846 C CA . SER A 1 105 ? 11.557 -19.017 31.564 1.00 45.41 105 SER A CA 1
ATOM 847 C C . SER A 1 105 ? 10.734 -20.001 30.731 1.00 45.41 105 SER A C 1
ATOM 849 O O . SER A 1 105 ? 10.856 -21.215 30.887 1.00 45.41 105 SER A O 1
ATOM 851 N N . VAL A 1 106 ? 9.863 -19.488 29.863 1.00 49.47 106 VAL A N 1
ATOM 852 C CA . VAL A 1 106 ? 9.251 -20.288 28.801 1.00 49.47 106 VAL A CA 1
ATOM 853 C C . VAL A 1 106 ? 10.289 -20.491 27.702 1.00 49.47 106 VAL A C 1
ATOM 855 O O . VAL A 1 106 ? 10.337 -19.782 26.703 1.00 49.47 106 VAL A O 1
ATOM 858 N N . GLU A 1 107 ? 11.173 -21.465 27.902 1.00 47.22 107 GLU A N 1
ATOM 859 C CA . GLU A 1 107 ? 11.951 -21.997 26.791 1.00 47.22 107 GLU A CA 1
ATOM 860 C C . GLU A 1 107 ? 10.992 -22.769 25.880 1.00 47.22 107 GLU A C 1
ATOM 862 O O . GLU A 1 107 ? 10.425 -23.791 26.275 1.00 47.22 107 GLU A O 1
ATOM 867 N N . LEU A 1 108 ? 10.817 -22.298 24.643 1.00 49.12 108 LEU A N 1
ATOM 868 C CA . LEU A 1 108 ? 10.243 -23.098 23.561 1.00 49.12 108 LEU A CA 1
ATOM 869 C C . LEU A 1 108 ? 11.265 -24.177 23.178 1.00 49.12 108 LEU A C 1
ATOM 871 O O . LEU A 1 108 ? 11.941 -24.106 22.153 1.00 49.12 108 LEU A O 1
ATOM 875 N N . GLY A 1 109 ? 11.427 -25.165 24.056 1.00 40.22 109 GLY A N 1
ATOM 876 C CA . GLY A 1 109 ? 12.184 -26.367 23.764 1.00 40.22 109 GLY A CA 1
ATOM 877 C C . GLY A 1 109 ? 11.545 -27.104 22.589 1.00 40.22 109 GLY A C 1
ATOM 878 O O . GLY A 1 109 ? 10.325 -27.158 22.455 1.00 40.22 109 GLY A O 1
ATOM 879 N N . SER A 1 110 ? 12.370 -27.731 21.751 1.00 53.28 110 SER A N 1
ATOM 880 C CA . SER A 1 110 ? 11.955 -28.547 20.596 1.00 53.28 110 SER A CA 1
ATOM 881 C C . SER A 1 110 ? 11.079 -29.776 20.949 1.00 53.28 110 SER A C 1
ATOM 883 O O . SER A 1 110 ? 10.812 -30.608 20.082 1.00 53.28 110 SER A O 1
ATOM 885 N N . GLY A 1 111 ? 10.642 -29.922 22.202 1.00 56.03 111 GLY A N 1
ATOM 886 C CA . GLY A 1 111 ? 9.655 -30.899 22.653 1.00 56.03 111 GLY A CA 1
ATOM 887 C C . GLY A 1 111 ? 8.347 -30.176 22.949 1.00 56.03 111 GLY A C 1
ATOM 888 O O . GLY A 1 111 ? 8.258 -29.467 23.944 1.00 56.03 111 GLY A O 1
ATOM 889 N N . GLY A 1 112 ? 7.375 -30.325 22.048 1.00 57.84 112 GLY A N 1
ATOM 890 C CA . GLY A 1 112 ? 6.146 -29.534 22.007 1.00 57.84 112 GLY A CA 1
ATOM 891 C C . GLY A 1 112 ? 5.453 -29.355 23.358 1.00 57.84 112 GLY A C 1
ATOM 892 O O . GLY A 1 112 ? 5.110 -30.325 24.032 1.00 57.84 112 GLY A O 1
ATOM 893 N N . VAL A 1 113 ? 5.202 -28.095 23.709 1.00 59.41 113 VAL A N 1
ATOM 894 C CA . VAL A 1 113 ? 4.234 -27.729 24.740 1.00 59.41 113 VAL A CA 1
ATOM 895 C C . VAL A 1 113 ? 2.835 -27.827 24.133 1.00 59.41 113 VAL A C 1
ATOM 897 O O . VAL A 1 113 ? 2.543 -27.222 23.101 1.00 59.41 113 VAL A O 1
ATOM 900 N N . GLU A 1 114 ? 1.982 -28.656 24.728 1.00 59.12 114 GLU A N 1
ATOM 901 C CA . GLU A 1 114 ? 0.607 -28.833 24.270 1.00 59.12 114 GLU A CA 1
ATOM 902 C C . GLU A 1 114 ? -0.227 -27.609 24.668 1.00 59.12 114 GLU A C 1
ATOM 904 O O . GLU A 1 114 ? -0.420 -27.315 25.849 1.00 59.12 114 GLU A O 1
ATOM 909 N N . LEU A 1 115 ? -0.727 -26.884 23.669 1.00 54.59 115 LEU A N 1
ATOM 910 C CA . LEU A 1 115 ? -1.667 -25.786 23.865 1.00 54.59 115 LEU A CA 1
ATOM 911 C C . LEU A 1 115 ? -3.081 -26.363 24.001 1.00 54.59 115 LEU A C 1
ATOM 913 O O . LEU A 1 115 ? -3.742 -26.666 23.009 1.00 54.59 115 LEU A O 1
ATOM 917 N N . VAL A 1 116 ? -3.564 -26.508 25.236 1.00 56.69 116 VAL A N 1
ATOM 918 C CA . VAL A 1 116 ? -4.947 -26.932 25.500 1.00 56.69 116 VAL A CA 1
ATOM 919 C C . VAL A 1 116 ? -5.868 -25.711 25.488 1.00 56.69 116 VAL A C 1
ATOM 921 O O . VAL A 1 116 ? -6.021 -25.014 26.492 1.00 56.69 116 VAL A O 1
ATOM 924 N N . ILE A 1 117 ? -6.524 -25.459 24.354 1.00 58.09 117 ILE A N 1
ATOM 925 C CA . ILE A 1 117 ? -7.545 -24.409 24.234 1.00 58.09 117 ILE A CA 1
ATOM 926 C C . ILE A 1 117 ? -8.841 -24.907 24.894 1.00 58.09 117 ILE A C 1
ATOM 928 O O . ILE A 1 117 ? -9.624 -25.641 24.290 1.00 58.09 117 ILE A O 1
ATOM 932 N N . ARG A 1 118 ? -9.102 -24.518 26.150 1.00 48.31 118 ARG A N 1
ATOM 933 C CA . ARG A 1 118 ? -10.422 -24.720 26.773 1.00 48.31 118 ARG A CA 1
ATOM 934 C C . ARG A 1 118 ? -11.401 -23.668 26.252 1.00 48.31 118 ARG A C 1
ATOM 936 O O . ARG A 1 118 ? -11.519 -22.590 26.821 1.00 48.31 118 ARG A O 1
ATOM 943 N N . SER A 1 119 ? -12.140 -24.005 25.198 1.00 51.81 119 SER A N 1
ATOM 944 C CA . SER A 1 119 ? -13.362 -23.279 24.842 1.00 51.81 119 SER A CA 1
ATOM 945 C C . SER A 1 119 ? -14.402 -23.482 25.952 1.00 51.81 119 SER A C 1
ATOM 947 O O . SER A 1 119 ? -14.841 -24.604 26.209 1.00 51.81 119 SER A O 1
ATOM 949 N N . ARG A 1 120 ? -14.779 -22.406 26.648 1.00 54.91 120 ARG A N 1
ATOM 950 C CA . ARG A 1 120 ? -15.966 -22.375 27.509 1.00 54.91 120 ARG A CA 1
ATOM 951 C C . ARG A 1 120 ? -17.133 -21.855 26.670 1.00 54.91 120 ARG A C 1
ATOM 953 O O . ARG A 1 120 ? -17.297 -20.653 26.522 1.00 54.91 120 ARG A O 1
ATOM 960 N N . SER A 1 121 ? -17.959 -22.747 26.129 1.00 50.62 121 SER A N 1
ATOM 961 C CA . SER A 1 121 ? -19.274 -22.360 25.612 1.00 50.62 121 SER A CA 1
ATOM 962 C C . SER A 1 121 ? -20.237 -22.218 26.794 1.00 50.62 121 SER A C 1
ATOM 964 O O . SER A 1 121 ? -20.720 -23.220 27.326 1.00 50.62 121 SER A O 1
ATOM 966 N N . ASN A 1 122 ? -20.506 -20.991 27.242 1.00 52.19 122 ASN A N 1
ATOM 967 C CA . ASN A 1 122 ? -21.556 -20.737 28.227 1.00 52.19 122 ASN A CA 1
ATOM 968 C C . ASN A 1 122 ? -22.930 -20.720 27.535 1.00 52.19 122 ASN A C 1
ATOM 970 O O . ASN A 1 122 ? -23.51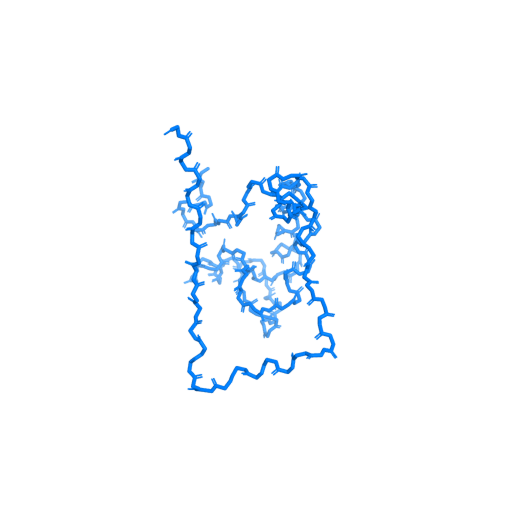4 -19.667 27.305 1.00 52.19 122 ASN A O 1
ATOM 974 N N . SER A 1 123 ? -23.447 -21.894 27.169 1.00 42.06 123 SER A N 1
ATOM 975 C CA . SER A 1 123 ? -24.855 -22.048 26.787 1.00 42.06 123 SER A CA 1
ATOM 976 C C . SER A 1 123 ? -25.657 -22.397 28.037 1.00 42.06 123 SER A C 1
ATOM 978 O O . SER A 1 123 ? -25.901 -23.566 28.321 1.00 42.06 123 SER A O 1
ATOM 980 N N . GLY A 1 124 ? -26.002 -21.372 28.815 1.00 45.69 124 GLY A N 1
ATOM 981 C CA . GLY A 1 124 ? -26.945 -21.486 29.921 1.00 45.69 124 GLY A CA 1
ATOM 982 C C . GLY A 1 124 ? -28.379 -21.271 29.444 1.00 45.69 124 GLY A C 1
ATOM 983 O O . GLY A 1 124 ? -28.730 -20.145 29.098 1.00 45.69 124 GLY A O 1
ATOM 984 N N . VAL A 1 125 ? -29.181 -22.340 29.467 1.00 36.44 125 VAL A N 1
ATOM 985 C CA . VAL A 1 125 ? -30.559 -22.367 29.997 1.00 36.44 125 VAL A CA 1
ATOM 986 C C . VAL A 1 125 ? -30.745 -23.702 30.706 1.00 36.44 125 VAL A C 1
ATOM 988 O O . VAL A 1 125 ? -30.412 -24.734 30.082 1.00 36.44 125 VAL A O 1
#

InterPro domains:
  IPR040025 Zinc finger protein 622/Rei1/Reh1 [PTHR13182] (2-123)
  IPR041661 ZN622/Rei1/Reh1, zinc finger C2H2-type [PF12756] (2-88)

Radius of gyration: 19.91 Å; chains: 1; bounding box: 48×41×50 Å

Seq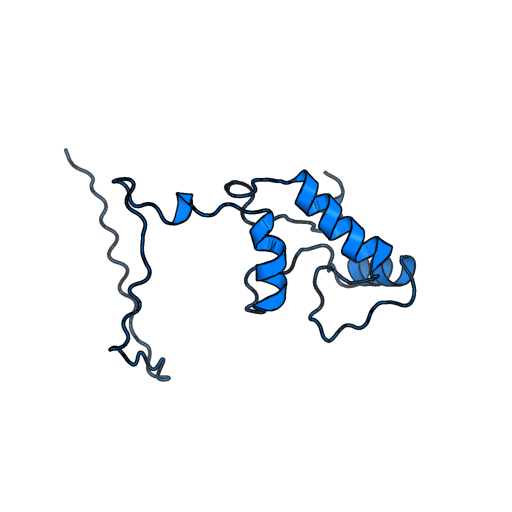uence (125 aa):
VHMHKMHGFFIPDIEYLKDPKGLLTYLGLKVKRDFLCLYCNERCHPFSSLEAVRKHMEAKSHCKVRYGDGGDDEEVELEEFYDYSSSYMDEDGKQLVAVNDGANSVELGSGGVELVIRSRSNSGV

Foldseek 3Di:
DCCCPQLVEDDPPVVFFQAPPVVVVVVVCCLAPQQDQQQDPPVDHRDPHSVRSVCVCNVVSSNYHDDPPPPVPSNVVCVVRGHCQVVQQDPVRDGNDDPPPPPDPPDPPPPDDDDDDDDDDPPDD

Organism: Opuntia streptacantha (NCBI:txid393608)

pLDDT: mean 74.02, std 16.19, range [36.44, 94.06]

Secondary structure (DSSP, 8-state):
-HHHHHH----TTGGGBS-HHHHHHHHHHHHHTS---TTS-TTSPPPSSHHHHHHHHHHHT--S---SSS-HHHHHHHHTTB--TTTTB-TTS-B------TT------SS--------------